Protein AF-A0A932J3S2-F1 (afdb_monomer_lite)

Sequence (128 aa):
MRILPGLIAPFTLAAVLARWLIIIVARQRPARPGGLGADFALGLTPLTLTLAALIPLALIVSLTFNFDGWRILRAVLFAHLVTFAVIALARARLGGVTGDALGRANQRLAVQAGEVLFMVAGLPLKLK

Foldseek 3Di:
DPPPPVVVLVVVLVVLLVQLLLLVQLCKDELDPDDPSVVVNVPDDPVVNVVSVPVNVVSLVVCLVPHVNVVSVVVSVVSNVVSVVVQVCCCVPRVGRYPCPVVVVVVVVCVVDPWDWDADPNDTDTDD

Structure (mmCIF, N/CA/C/O backbone):
data_AF-A0A932J3S2-F1
#
_entry.id   AF-A0A932J3S2-F1
#
loop_
_atom_site.group_PDB
_atom_site.id
_atom_site.type_symbol
_atom_site.label_atom_id
_atom_site.label_alt_id
_atom_site.label_comp_id
_atom_site.label_asym_id
_atom_site.label_entity_id
_atom_site.label_seq_id
_atom_site.pdbx_PDB_ins_code
_atom_site.Cartn_x
_atom_site.Cartn_y
_atom_site.Cartn_z
_atom_site.occupancy
_atom_site.B_iso_or_equiv
_atom_site.auth_seq_id
_atom_site.auth_comp_id
_atom_site.auth_asym_id
_atom_site.auth_atom_id
_atom_site.pdbx_PDB_model_num
ATOM 1 N N . MET A 1 1 ? 22.479 -22.524 -9.065 1.00 43.44 1 MET A N 1
ATOM 2 C CA . MET A 1 1 ? 21.099 -22.052 -9.330 1.00 43.44 1 MET A CA 1
ATOM 3 C C . MET A 1 1 ? 21.164 -20.624 -9.859 1.00 43.44 1 MET A C 1
ATOM 5 O O . MET A 1 1 ? 21.462 -19.715 -9.098 1.00 43.44 1 MET A O 1
ATOM 9 N N . ARG A 1 2 ? 20.977 -20.420 -11.167 1.00 44.56 2 ARG A N 1
ATOM 10 C CA . ARG A 1 2 ? 20.947 -19.083 -11.778 1.00 44.56 2 ARG A CA 1
ATOM 11 C C . ARG A 1 2 ? 19.509 -18.581 -11.638 1.00 44.56 2 ARG A C 1
ATOM 13 O O . ARG A 1 2 ? 18.649 -18.999 -12.405 1.00 44.56 2 ARG A O 1
ATOM 20 N N . ILE A 1 3 ? 19.214 -17.799 -10.598 1.00 53.12 3 ILE A N 1
ATOM 21 C CA . ILE A 1 3 ? 17.871 -17.228 -10.440 1.00 53.12 3 ILE A CA 1
ATOM 22 C C . ILE A 1 3 ? 17.700 -16.231 -11.586 1.00 53.12 3 ILE A C 1
ATOM 24 O O . ILE A 1 3 ? 18.393 -15.217 -11.639 1.00 53.12 3 ILE A O 1
ATOM 28 N N . LEU A 1 4 ? 16.857 -16.570 -12.561 1.00 55.84 4 LEU A N 1
ATOM 29 C CA . LEU A 1 4 ? 16.621 -15.715 -13.716 1.00 55.84 4 LEU A CA 1
ATOM 30 C C . LEU A 1 4 ? 16.037 -14.382 -13.217 1.00 55.84 4 LEU A C 1
ATOM 32 O O . LEU A 1 4 ? 15.035 -14.404 -12.496 1.00 55.84 4 LEU A O 1
ATOM 36 N N . PRO A 1 5 ? 16.603 -13.224 -13.602 1.00 57.81 5 PRO A N 1
ATOM 37 C CA . PRO A 1 5 ? 16.101 -11.913 -13.178 1.00 57.81 5 PRO A CA 1
ATOM 38 C C . PRO A 1 5 ? 14.616 -11.703 -13.526 1.00 57.81 5 PRO A C 1
ATOM 40 O O . PRO A 1 5 ? 13.910 -10.984 -12.820 1.00 57.81 5 PRO A O 1
ATOM 43 N N . GLY A 1 6 ? 14.110 -12.414 -14.541 1.00 63.66 6 GLY A N 1
ATOM 44 C CA . GLY A 1 6 ? 12.693 -12.434 -14.907 1.00 63.66 6 GLY A CA 1
ATOM 45 C C . GLY A 1 6 ? 11.748 -13.035 -13.857 1.00 63.66 6 GLY A C 1
ATOM 46 O O . GLY A 1 6 ? 10.560 -12.732 -13.906 1.00 63.66 6 GLY A O 1
ATOM 47 N N . LEU A 1 7 ? 12.241 -13.840 -12.906 1.00 69.94 7 LEU A N 1
ATOM 48 C CA . LEU A 1 7 ? 11.413 -14.404 -11.834 1.00 69.94 7 LEU A CA 1
ATOM 49 C C . LEU A 1 7 ? 11.342 -13.473 -10.620 1.00 69.94 7 LEU A C 1
ATOM 51 O O . LEU A 1 7 ? 10.283 -13.336 -10.027 1.00 69.94 7 LEU A O 1
ATOM 55 N N . ILE A 1 8 ? 12.443 -12.803 -10.265 1.00 81.00 8 ILE A N 1
ATOM 56 C CA . ILE A 1 8 ? 12.510 -11.929 -9.081 1.00 81.00 8 ILE A CA 1
ATOM 57 C C . ILE A 1 8 ? 11.761 -10.614 -9.325 1.00 81.00 8 ILE A C 1
ATOM 59 O O . ILE A 1 8 ? 11.023 -10.156 -8.454 1.00 81.00 8 ILE A O 1
ATOM 63 N N . ALA A 1 9 ? 11.921 -10.011 -10.508 1.00 82.50 9 ALA A N 1
ATOM 64 C CA . ALA A 1 9 ? 11.375 -8.687 -10.801 1.00 82.50 9 ALA A CA 1
ATOM 65 C C . ALA A 1 9 ? 9.848 -8.565 -10.576 1.00 82.50 9 ALA A C 1
ATOM 67 O O . ALA A 1 9 ? 9.439 -7.598 -9.928 1.00 82.50 9 ALA A O 1
ATOM 68 N N . PRO A 1 10 ? 8.996 -9.522 -11.006 1.00 83.62 10 PRO A N 1
ATOM 69 C CA . PRO A 1 10 ? 7.561 -9.481 -10.726 1.00 83.62 10 PRO A CA 1
ATOM 70 C C . PRO A 1 10 ? 7.222 -9.532 -9.232 1.00 83.62 10 PRO A C 1
ATOM 72 O O . PRO A 1 10 ? 6.367 -8.771 -8.782 1.00 83.62 10 PRO A O 1
ATOM 75 N N . PHE A 1 11 ? 7.896 -10.383 -8.449 1.00 86.88 11 PHE A N 1
ATOM 76 C CA . PHE A 1 11 ? 7.645 -10.486 -7.007 1.00 86.88 11 PHE A CA 1
ATOM 77 C C . PHE A 1 11 ? 8.102 -9.230 -6.264 1.00 86.88 11 PHE A C 1
ATOM 79 O O . PHE A 1 11 ? 7.380 -8.734 -5.398 1.00 86.88 11 PHE A O 1
ATOM 86 N N . THR A 1 12 ? 9.256 -8.671 -6.637 1.00 89.94 12 THR A N 1
ATOM 87 C CA . THR A 1 12 ? 9.745 -7.409 -6.072 1.00 89.94 12 THR A CA 1
ATOM 88 C C . THR A 1 12 ? 8.791 -6.263 -6.396 1.00 89.94 12 THR A C 1
ATOM 90 O O . THR A 1 12 ? 8.411 -5.516 -5.495 1.00 89.94 12 THR A O 1
ATOM 93 N N . LEU A 1 13 ? 8.343 -6.152 -7.652 1.00 90.12 13 LEU A N 1
ATOM 94 C CA . LEU A 1 13 ? 7.378 -5.134 -8.062 1.00 90.12 13 LEU A CA 1
ATOM 95 C C . LEU A 1 13 ? 6.051 -5.284 -7.312 1.00 90.12 13 LEU A C 1
ATOM 97 O O . LEU A 1 13 ? 5.535 -4.293 -6.805 1.00 90.12 13 LEU A O 1
ATOM 101 N N . ALA A 1 14 ? 5.526 -6.505 -7.187 1.00 88.12 14 ALA A N 1
ATOM 102 C CA . ALA A 1 14 ? 4.294 -6.771 -6.449 1.00 88.12 14 ALA A CA 1
ATOM 103 C C . ALA A 1 14 ? 4.412 -6.373 -4.968 1.00 88.12 14 ALA A C 1
ATOM 105 O O . ALA A 1 14 ? 3.542 -5.676 -4.448 1.00 88.12 14 ALA A O 1
ATOM 106 N N . ALA A 1 15 ? 5.503 -6.753 -4.295 1.00 89.81 15 ALA A N 1
ATOM 107 C CA . ALA A 1 15 ? 5.726 -6.422 -2.888 1.00 89.81 15 ALA A CA 1
ATOM 108 C C . ALA A 1 15 ? 5.891 -4.910 -2.653 1.00 89.81 15 ALA A C 1
ATOM 110 O O . ALA A 1 15 ? 5.389 -4.372 -1.663 1.00 89.81 15 ALA A O 1
ATOM 111 N N . VAL A 1 16 ? 6.586 -4.213 -3.556 1.00 93.12 16 VAL A N 1
ATOM 112 C CA . VAL A 1 16 ? 6.774 -2.757 -3.480 1.00 93.12 16 VAL A CA 1
ATOM 113 C C . VAL A 1 16 ? 5.468 -2.019 -3.787 1.00 93.12 16 VAL A C 1
ATOM 115 O O . VAL A 1 16 ? 5.088 -1.124 -3.032 1.00 93.12 16 VAL A O 1
ATOM 118 N N . LEU A 1 17 ? 4.726 -2.432 -4.821 1.00 93.00 17 LEU A N 1
ATOM 119 C CA . LEU A 1 17 ? 3.411 -1.866 -5.132 1.00 93.00 17 LEU A CA 1
ATOM 120 C C . LEU A 1 17 ? 2.410 -2.089 -4.001 1.00 93.00 17 LEU A C 1
ATOM 122 O O . LEU A 1 17 ? 1.678 -1.166 -3.671 1.00 93.00 17 LEU A O 1
ATOM 126 N N . ALA A 1 18 ? 2.393 -3.260 -3.360 1.00 88.62 18 ALA A N 1
ATOM 127 C CA . ALA A 1 18 ? 1.513 -3.512 -2.220 1.00 88.62 18 ALA A CA 1
ATOM 128 C C . ALA A 1 18 ? 1.762 -2.514 -1.073 1.00 88.62 18 ALA A C 1
ATOM 130 O O . ALA A 1 18 ? 0.812 -1.965 -0.513 1.00 88.62 18 ALA A O 1
ATOM 131 N N . ARG A 1 19 ? 3.034 -2.215 -0.766 1.00 90.06 19 ARG A N 1
ATOM 132 C CA . ARG A 1 19 ? 3.416 -1.209 0.244 1.00 90.06 19 ARG A CA 1
ATOM 133 C C . ARG A 1 19 ? 3.076 0.222 -0.167 1.00 90.06 19 ARG A C 1
ATOM 135 O O . ARG A 1 19 ? 2.778 1.045 0.688 1.00 90.06 19 ARG A O 1
ATOM 142 N N . TRP A 1 20 ? 3.100 0.532 -1.455 1.00 93.25 20 TRP A N 1
ATOM 143 C CA . TRP A 1 20 ? 2.638 1.829 -1.944 1.00 93.25 20 TRP A CA 1
ATOM 144 C C . TRP A 1 20 ? 1.110 1.958 -1.852 1.00 93.25 20 TRP A C 1
ATOM 146 O O . TRP A 1 20 ? 0.574 2.928 -1.318 1.00 93.25 20 TRP A O 1
ATOM 156 N N . LEU A 1 21 ? 0.388 0.940 -2.317 1.00 91.44 21 LEU A N 1
ATOM 157 C CA . LEU A 1 21 ? -1.070 0.929 -2.368 1.00 91.44 21 LEU A CA 1
ATOM 158 C C . LEU A 1 21 ? -1.693 0.916 -0.964 1.00 91.44 21 LEU A C 1
ATOM 160 O O . LEU A 1 21 ? -2.713 1.571 -0.760 1.00 91.44 21 LEU A O 1
ATOM 164 N N . ILE A 1 22 ? -1.070 0.268 0.031 1.00 89.25 22 ILE A N 1
ATOM 165 C CA . ILE A 1 22 ? -1.568 0.303 1.418 1.00 89.25 22 ILE A CA 1
ATOM 166 C C . ILE A 1 22 ? -1.511 1.714 2.023 1.00 89.25 22 ILE A C 1
ATOM 168 O O . ILE A 1 22 ? -2.397 2.084 2.789 1.00 89.25 22 ILE A O 1
ATOM 172 N N . ILE A 1 23 ? -0.535 2.538 1.629 1.00 90.06 23 ILE A N 1
ATOM 173 C CA . ILE A 1 23 ? -0.452 3.944 2.043 1.00 90.06 23 ILE A CA 1
ATOM 174 C C . ILE A 1 23 ? -1.621 4.742 1.444 1.00 90.06 23 ILE A C 1
ATOM 176 O O . ILE A 1 23 ? -2.264 5.525 2.141 1.00 90.06 23 ILE A O 1
ATOM 180 N N . ILE A 1 24 ? -1.961 4.502 0.172 1.00 88.81 24 ILE A N 1
ATOM 181 C CA . ILE A 1 24 ? -3.134 5.117 -0.477 1.00 88.81 24 ILE A CA 1
ATOM 182 C C . ILE A 1 24 ? -4.431 4.691 0.222 1.00 88.81 24 ILE A C 1
ATOM 184 O O . ILE A 1 24 ? -5.313 5.521 0.455 1.00 88.81 24 ILE A O 1
ATOM 188 N N . VAL A 1 25 ? -4.546 3.409 0.573 1.00 88.38 25 VAL A N 1
ATOM 189 C CA . VAL A 1 25 ? -5.693 2.840 1.297 1.00 88.38 25 VAL A CA 1
ATOM 190 C C . VAL A 1 25 ? -5.820 3.434 2.705 1.00 88.38 25 VAL A C 1
ATOM 192 O O . VAL A 1 25 ? -6.929 3.716 3.152 1.00 88.38 25 VAL A O 1
ATOM 195 N N . ALA A 1 26 ? -4.710 3.691 3.390 1.00 86.44 26 ALA A N 1
ATOM 196 C CA . ALA A 1 26 ? -4.710 4.271 4.731 1.00 86.44 26 ALA A CA 1
ATOM 197 C C . ALA A 1 26 ? -5.131 5.747 4.771 1.00 86.44 26 ALA A C 1
ATOM 199 O O . ALA A 1 26 ? -5.641 6.211 5.783 1.00 86.44 26 ALA A O 1
ATOM 200 N N . ARG A 1 27 ? -4.999 6.482 3.659 1.00 87.00 27 ARG A N 1
ATOM 201 C CA . ARG A 1 27 ? -5.516 7.859 3.540 1.00 87.00 27 ARG A CA 1
ATOM 202 C C . ARG A 1 27 ? -7.030 7.940 3.338 1.00 87.00 27 ARG A C 1
ATOM 204 O O . ARG A 1 27 ? -7.582 9.035 3.244 1.00 87.00 27 ARG A O 1
ATOM 211 N N . GLN A 1 28 ? -7.706 6.807 3.192 1.00 85.81 28 GLN A N 1
ATOM 212 C CA . GLN A 1 28 ? -9.148 6.783 2.991 1.00 85.81 28 GLN A CA 1
ATOM 213 C C . GLN A 1 28 ? -9.878 7.020 4.314 1.00 85.81 28 GLN A C 1
ATOM 215 O O . GLN A 1 28 ? -9.371 6.691 5.383 1.00 85.81 28 GLN A O 1
ATOM 220 N N . ARG A 1 29 ? -11.103 7.560 4.243 1.00 82.25 29 ARG A N 1
ATOM 221 C CA . ARG A 1 29 ? -11.930 7.764 5.437 1.00 82.25 29 ARG A CA 1
ATOM 222 C C . ARG A 1 29 ? -12.102 6.426 6.177 1.00 82.25 29 ARG A C 1
ATOM 224 O O . ARG A 1 29 ? -12.555 5.456 5.551 1.00 82.25 29 ARG A O 1
ATOM 231 N N . PRO A 1 30 ? -11.762 6.357 7.474 1.00 81.31 30 PRO A N 1
ATOM 232 C CA . PRO A 1 30 ? -11.932 5.136 8.237 1.00 81.31 30 PRO A CA 1
ATOM 233 C C . PRO A 1 30 ? -13.424 4.876 8.467 1.00 81.31 30 PRO A C 1
ATOM 235 O O . PRO A 1 30 ? -14.202 5.803 8.691 1.00 81.31 30 PRO A O 1
ATOM 238 N N . ALA A 1 31 ? -13.829 3.608 8.410 1.00 80.06 31 A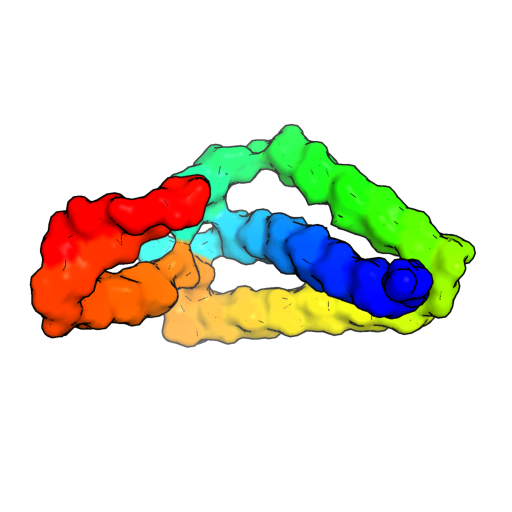LA A N 1
ATOM 239 C CA . ALA A 1 31 ? -15.219 3.209 8.659 1.00 80.06 31 ALA A CA 1
ATOM 240 C C . ALA A 1 31 ? -15.642 3.365 10.133 1.00 80.06 31 ALA A C 1
ATOM 242 O O . ALA A 1 31 ? -16.830 3.417 10.441 1.00 80.06 31 ALA A O 1
ATOM 243 N N . ARG A 1 32 ? -14.678 3.388 11.060 1.00 73.38 32 ARG A N 1
ATOM 244 C CA . ARG A 1 32 ? -14.890 3.571 12.502 1.00 73.38 32 ARG A CA 1
ATOM 245 C C . ARG A 1 32 ? -13.792 4.467 13.076 1.00 73.38 32 ARG A C 1
ATOM 247 O O . ARG A 1 32 ? -12.687 4.452 12.538 1.00 73.38 32 ARG A O 1
ATOM 254 N N . PRO A 1 33 ? -14.075 5.239 14.136 1.00 75.06 33 PRO A N 1
ATOM 255 C CA . PRO A 1 33 ? -13.048 6.023 14.808 1.00 75.06 33 PRO A CA 1
ATOM 256 C C . PRO A 1 33 ? -12.024 5.104 15.498 1.00 75.06 33 PRO A C 1
ATOM 258 O O . PRO A 1 33 ? -12.409 4.135 16.151 1.00 75.06 33 PRO A O 1
ATOM 261 N N . GLY A 1 34 ? -10.736 5.434 15.367 1.00 76.06 34 GLY A N 1
ATOM 262 C CA . GLY A 1 34 ? -9.625 4.754 16.048 1.00 76.06 34 GLY A CA 1
ATOM 263 C C . GLY A 1 34 ? -9.135 3.449 15.400 1.00 76.06 34 GLY A C 1
ATOM 264 O O . GLY A 1 34 ? -9.509 3.098 14.279 1.00 76.06 34 GLY A O 1
ATOM 265 N N . GLY A 1 35 ? -8.264 2.740 16.125 1.00 76.19 35 GLY A N 1
ATOM 266 C CA . GLY A 1 35 ? -7.661 1.464 15.725 1.00 76.19 35 GLY A CA 1
ATOM 267 C C . GLY A 1 35 ? -6.380 1.603 14.894 1.00 76.19 35 GLY A C 1
ATOM 268 O O . GLY A 1 35 ? -6.034 2.686 14.430 1.00 76.19 35 GLY A O 1
ATOM 269 N N . LEU A 1 36 ? -5.708 0.472 14.641 1.00 74.56 36 LEU A N 1
ATOM 270 C CA . LEU A 1 36 ? -4.387 0.424 13.986 1.00 74.56 36 LEU A CA 1
ATOM 271 C C . LEU A 1 36 ? -4.341 1.133 12.624 1.00 74.56 36 LEU A C 1
ATOM 273 O O . LEU A 1 36 ? -3.322 1.707 12.255 1.00 74.56 36 LEU A O 1
ATOM 277 N N . GLY A 1 37 ? -5.440 1.100 11.864 1.00 76.88 37 GLY A N 1
ATOM 278 C CA . GLY A 1 37 ? -5.530 1.813 10.588 1.00 76.88 37 GLY A CA 1
ATOM 279 C C . GLY A 1 37 ? -5.574 3.336 10.751 1.00 76.88 37 GLY A C 1
ATOM 280 O O . GLY A 1 37 ? -4.991 4.045 9.936 1.00 76.88 37 GLY A O 1
ATOM 281 N N . ALA A 1 38 ? -6.232 3.834 11.802 1.00 79.00 38 ALA A N 1
ATOM 282 C CA . ALA A 1 38 ? -6.256 5.257 12.124 1.00 79.00 38 ALA A CA 1
ATOM 283 C C . ALA A 1 38 ? -4.890 5.720 12.648 1.00 79.00 38 ALA A C 1
ATOM 285 O O . ALA A 1 38 ? -4.385 6.738 12.182 1.00 79.00 38 ALA A O 1
ATOM 286 N N . ASP A 1 39 ? -4.254 4.933 13.520 1.00 83.19 39 ASP A N 1
ATOM 287 C CA . ASP A 1 39 ? -2.911 5.226 14.038 1.00 83.19 39 ASP A CA 1
ATOM 288 C C . ASP A 1 39 ? -1.866 5.234 12.915 1.00 83.19 39 ASP A C 1
ATOM 290 O O . ASP A 1 39 ? -1.026 6.129 12.835 1.00 83.19 39 ASP A O 1
ATOM 294 N N . PHE A 1 40 ? -1.960 4.283 11.979 1.00 83.62 40 PHE A N 1
ATOM 295 C CA . PHE A 1 40 ? -1.115 4.266 10.787 1.00 83.62 40 PHE A CA 1
ATOM 296 C C . PHE A 1 40 ? -1.329 5.509 9.912 1.00 83.62 40 PHE A C 1
ATOM 298 O O . PHE A 1 40 ? -0.358 6.098 9.436 1.00 83.62 40 PHE A O 1
ATOM 305 N N . ALA A 1 41 ? -2.580 5.948 9.732 1.00 85.69 41 ALA A N 1
ATOM 306 C CA . ALA A 1 41 ? -2.902 7.142 8.954 1.00 85.69 41 ALA A CA 1
ATOM 307 C C . ALA A 1 41 ? -2.346 8.437 9.578 1.00 85.69 41 ALA A C 1
ATOM 309 O O . ALA A 1 41 ? -1.973 9.342 8.832 1.00 85.69 41 ALA A O 1
ATOM 310 N N . LEU A 1 42 ? -2.227 8.520 10.912 1.00 86.94 42 LEU A N 1
ATOM 311 C CA . LEU A 1 42 ? -1.618 9.670 11.601 1.00 86.94 42 LEU A CA 1
ATOM 312 C C . LEU A 1 42 ? -0.136 9.864 11.237 1.00 86.94 42 LEU A C 1
ATOM 314 O O . LEU A 1 42 ? 0.345 10.994 11.210 1.00 86.94 42 LEU A O 1
ATOM 318 N N . GLY A 1 43 ? 0.582 8.786 10.908 1.00 86.38 43 GLY A N 1
ATOM 319 C CA . GLY A 1 43 ? 1.978 8.846 10.455 1.00 86.38 43 GLY A CA 1
ATOM 320 C C . GLY A 1 43 ? 2.162 9.294 8.996 1.00 86.38 43 GLY A C 1
ATOM 321 O O . GLY A 1 43 ? 3.295 9.460 8.530 1.00 86.38 43 GLY A O 1
ATOM 322 N N . LEU A 1 44 ? 1.073 9.479 8.242 1.00 90.06 44 LEU A N 1
ATOM 323 C CA . LEU A 1 44 ? 1.128 9.845 6.827 1.00 90.06 44 LEU A CA 1
ATOM 324 C C . LEU A 1 44 ? 1.146 11.367 6.655 1.00 90.06 44 LEU A C 1
ATOM 326 O O . LEU A 1 44 ? 0.111 12.026 6.589 1.00 90.06 44 LEU A O 1
ATOM 330 N N . THR A 1 45 ? 2.347 11.922 6.522 1.00 92.56 45 THR A N 1
ATOM 331 C CA . THR A 1 45 ? 2.591 13.329 6.195 1.00 92.56 45 THR A CA 1
ATOM 332 C C . THR A 1 45 ? 2.928 13.480 4.706 1.00 92.56 45 THR A C 1
ATOM 334 O O . THR A 1 45 ? 3.344 12.515 4.060 1.00 92.56 45 THR A O 1
ATOM 337 N N . PRO A 1 46 ? 2.813 14.683 4.116 1.00 91.56 46 PRO A N 1
ATOM 338 C CA . PRO A 1 46 ? 3.236 14.913 2.731 1.00 91.56 46 PRO A CA 1
ATOM 339 C C . PRO A 1 46 ? 4.689 14.493 2.459 1.00 91.56 46 PRO A C 1
ATOM 341 O O . PRO A 1 46 ? 4.996 13.985 1.379 1.00 91.56 46 PRO A O 1
ATOM 344 N N . LEU A 1 47 ? 5.568 14.643 3.456 1.00 92.38 47 LEU A N 1
ATOM 345 C CA . LEU A 1 47 ? 6.958 14.210 3.366 1.00 92.38 47 LEU A CA 1
ATOM 346 C C . LEU A 1 47 ? 7.070 12.681 3.335 1.00 92.38 47 LEU A C 1
ATOM 348 O O . LEU A 1 47 ? 7.730 12.147 2.445 1.00 92.38 47 LEU A O 1
ATOM 352 N N . THR A 1 48 ? 6.400 11.964 4.248 1.00 90.00 48 THR A N 1
ATOM 353 C CA . THR A 1 48 ? 6.464 10.491 4.263 1.00 90.00 48 THR A CA 1
ATOM 354 C C . THR A 1 48 ? 5.848 9.887 3.004 1.00 90.00 48 THR A C 1
ATOM 356 O O . THR A 1 48 ? 6.385 8.916 2.478 1.00 90.00 48 THR A O 1
ATOM 359 N N . LEU A 1 49 ? 4.800 10.505 2.450 1.00 90.81 49 LEU A N 1
ATOM 360 C CA . LEU A 1 49 ? 4.219 10.118 1.162 1.00 90.81 49 LEU A CA 1
ATOM 361 C C . LEU A 1 49 ? 5.194 10.306 0.000 1.00 90.81 49 LEU A C 1
ATOM 363 O O . LEU A 1 49 ? 5.358 9.395 -0.810 1.00 90.81 49 LEU A O 1
ATOM 367 N N . THR A 1 50 ? 5.845 11.469 -0.074 1.00 92.00 50 THR A N 1
ATOM 368 C CA . THR A 1 50 ? 6.811 11.764 -1.140 1.00 92.00 50 THR A CA 1
ATOM 369 C C . THR A 1 50 ? 7.974 10.779 -1.094 1.00 92.00 50 THR A C 1
ATOM 371 O O . THR A 1 50 ? 8.297 10.170 -2.109 1.00 92.00 50 THR A O 1
ATOM 374 N N . LEU A 1 51 ? 8.549 10.546 0.091 1.00 92.25 51 LEU A N 1
ATOM 375 C CA . LEU A 1 51 ? 9.642 9.589 0.269 1.00 92.25 51 LEU A CA 1
ATOM 376 C C . LEU A 1 51 ? 9.210 8.150 -0.049 1.00 92.25 51 LEU A C 1
ATOM 378 O O . LEU A 1 51 ? 9.942 7.423 -0.721 1.00 92.25 51 LEU A O 1
ATOM 382 N N . ALA A 1 52 ? 8.006 7.746 0.367 1.00 90.50 52 ALA A N 1
ATOM 383 C CA . ALA A 1 52 ? 7.471 6.417 0.080 1.00 90.50 52 ALA A CA 1
ATOM 384 C C . ALA A 1 52 ? 7.200 6.182 -1.415 1.00 90.50 52 ALA A C 1
ATOM 386 O O . ALA A 1 52 ? 7.236 5.034 -1.856 1.00 90.50 52 ALA A O 1
ATOM 387 N N . ALA A 1 53 ? 6.952 7.238 -2.197 1.00 93.88 53 ALA A N 1
ATOM 388 C CA . ALA A 1 53 ? 6.737 7.147 -3.640 1.00 93.88 53 ALA A CA 1
ATOM 389 C C . ALA A 1 53 ? 8.039 6.945 -4.437 1.00 93.88 53 ALA A C 1
ATOM 391 O O . ALA A 1 53 ? 8.000 6.399 -5.539 1.00 93.88 53 ALA A O 1
ATOM 392 N N . LEU A 1 54 ? 9.199 7.347 -3.901 1.00 95.44 54 LEU A N 1
ATOM 393 C CA . LEU A 1 54 ? 10.469 7.307 -4.639 1.00 95.44 54 LEU A CA 1
ATOM 394 C C . LEU A 1 54 ? 10.866 5.883 -5.046 1.00 95.44 54 LEU A C 1
ATOM 396 O O . LEU A 1 54 ? 11.213 5.645 -6.200 1.00 95.44 54 LEU A O 1
ATOM 400 N N . ILE A 1 55 ? 10.773 4.928 -4.118 1.00 93.75 55 ILE A N 1
ATOM 401 C CA . ILE A 1 55 ? 11.135 3.521 -4.355 1.00 93.75 55 ILE A CA 1
ATOM 402 C C . ILE A 1 55 ? 10.250 2.861 -5.431 1.00 93.75 55 ILE A C 1
ATOM 404 O O . ILE A 1 55 ? 10.810 2.321 -6.389 1.00 93.75 55 ILE A O 1
ATOM 408 N N . PRO A 1 56 ? 8.902 2.873 -5.335 1.00 94.12 56 PRO A N 1
ATOM 409 C CA . PRO A 1 56 ? 8.052 2.293 -6.370 1.00 94.12 56 PRO A CA 1
ATOM 410 C C . PRO A 1 56 ? 8.253 2.980 -7.720 1.00 94.12 56 PRO A C 1
ATOM 412 O O . PRO A 1 56 ? 8.331 2.281 -8.725 1.00 94.12 56 PRO A O 1
ATOM 415 N N . LEU A 1 57 ? 8.398 4.309 -7.762 1.00 96.06 57 LEU A N 1
ATOM 416 C CA . LEU A 1 57 ? 8.642 5.028 -9.016 1.00 96.06 57 LEU A CA 1
ATOM 417 C C . LEU A 1 57 ? 9.969 4.619 -9.658 1.00 96.06 57 LEU A C 1
ATOM 419 O O . LEU A 1 57 ? 9.980 4.240 -10.827 1.00 96.06 57 LEU A O 1
ATOM 423 N N . ALA A 1 58 ? 11.066 4.624 -8.898 1.00 95.12 58 ALA A N 1
ATOM 424 C CA . ALA A 1 58 ? 12.374 4.209 -9.395 1.00 95.12 58 ALA A CA 1
ATOM 425 C C . ALA A 1 58 ? 12.353 2.761 -9.911 1.00 95.12 58 ALA A C 1
ATOM 427 O O . ALA A 1 58 ? 12.915 2.469 -10.968 1.00 95.12 58 ALA A O 1
ATOM 428 N N . LEU A 1 59 ? 11.657 1.862 -9.206 1.00 93.50 59 LEU A N 1
ATOM 429 C CA . LEU A 1 59 ? 11.518 0.468 -9.620 1.00 93.50 59 LEU A CA 1
ATOM 430 C C . LEU A 1 59 ? 10.677 0.325 -10.895 1.00 93.50 59 LEU A C 1
ATOM 432 O O . LEU A 1 59 ? 11.082 -0.396 -11.802 1.00 93.50 59 LEU A O 1
ATOM 436 N N . ILE A 1 60 ? 9.536 1.015 -10.994 1.00 94.44 60 ILE A N 1
ATOM 437 C CA . ILE A 1 60 ? 8.683 0.997 -12.193 1.00 94.44 60 ILE A CA 1
ATOM 438 C C . ILE A 1 60 ? 9.464 1.520 -13.396 1.00 94.44 60 ILE A C 1
ATOM 440 O O . ILE A 1 60 ? 9.464 0.872 -14.441 1.00 94.44 60 ILE A O 1
ATOM 444 N N . VAL A 1 61 ? 10.164 2.646 -13.245 1.00 94.81 61 VAL A N 1
ATOM 445 C CA . VAL A 1 61 ? 10.989 3.245 -14.301 1.00 94.81 61 VAL A CA 1
ATOM 446 C C . VAL A 1 61 ? 12.080 2.268 -14.742 1.00 94.81 61 VAL A C 1
ATOM 448 O O . VAL A 1 61 ? 12.159 1.932 -15.922 1.00 94.81 61 VAL A O 1
ATOM 451 N N . SER A 1 62 ? 12.864 1.739 -13.799 1.00 92.31 62 SER A N 1
ATOM 452 C CA . SER A 1 62 ? 13.942 0.789 -14.091 1.00 92.31 62 SER A CA 1
ATOM 453 C C . SER A 1 62 ? 13.430 -0.467 -14.804 1.00 92.31 62 SER A C 1
ATOM 455 O O . SER A 1 62 ? 13.965 -0.856 -15.842 1.00 92.31 62 SER A O 1
ATOM 457 N N . LEU A 1 63 ? 12.347 -1.078 -14.314 1.00 91.00 63 LEU A N 1
ATOM 458 C CA . LEU A 1 63 ? 11.782 -2.278 -14.933 1.00 91.00 63 LEU A CA 1
ATOM 459 C C . LEU A 1 63 ? 11.154 -1.998 -16.302 1.00 91.00 63 LEU A C 1
ATOM 461 O O . LEU A 1 63 ? 11.201 -2.864 -17.170 1.00 91.00 63 LEU A O 1
ATOM 465 N N . THR A 1 64 ? 10.600 -0.804 -16.513 1.00 92.00 64 THR A N 1
ATOM 466 C CA . THR A 1 64 ? 10.012 -0.418 -17.803 1.00 92.00 64 THR A CA 1
ATOM 467 C C . THR A 1 64 ? 11.079 -0.275 -18.888 1.00 92.00 64 THR A C 1
ATOM 469 O O . THR A 1 64 ? 10.838 -0.694 -20.014 1.00 92.00 64 THR A O 1
ATOM 472 N N . PHE A 1 65 ? 12.260 0.259 -18.555 1.00 90.31 65 PHE A N 1
ATOM 473 C CA . PHE A 1 65 ? 13.364 0.416 -19.510 1.00 90.31 65 PHE A CA 1
ATOM 474 C C . PHE A 1 65 ? 14.150 -0.876 -19.779 1.00 90.31 65 PHE A C 1
ATOM 476 O O . PHE A 1 65 ? 14.696 -1.035 -20.866 1.00 90.31 65 PHE A O 1
ATOM 483 N N . ASN A 1 66 ? 14.227 -1.790 -18.806 1.00 87.12 66 ASN A N 1
ATOM 484 C CA . ASN A 1 66 ? 15.061 -2.996 -18.906 1.00 87.12 66 ASN A CA 1
ATOM 485 C C . ASN A 1 66 ? 14.292 -4.270 -19.313 1.00 87.12 66 ASN A C 1
ATOM 487 O O . ASN A 1 66 ? 14.911 -5.300 -19.572 1.00 87.12 66 ASN A O 1
ATOM 491 N N . PHE A 1 67 ? 12.956 -4.234 -19.348 1.00 85.31 67 PHE A N 1
ATOM 492 C CA . PHE A 1 67 ? 12.099 -5.382 -19.675 1.00 85.31 67 PHE A CA 1
ATOM 493 C C . PHE A 1 67 ? 10.952 -4.972 -20.617 1.00 85.31 67 PHE A C 1
ATOM 495 O O . PHE A 1 67 ? 10.942 -3.877 -21.168 1.00 85.31 67 PHE A O 1
ATOM 502 N N . ASP A 1 68 ? 9.961 -5.853 -20.805 1.00 86.44 68 ASP A N 1
ATOM 503 C CA . ASP A 1 68 ? 8.700 -5.536 -21.489 1.00 86.44 68 ASP A CA 1
ATOM 504 C C . ASP A 1 68 ? 7.910 -4.480 -20.695 1.00 86.44 68 ASP A C 1
ATOM 506 O O . ASP A 1 68 ? 7.074 -4.793 -19.836 1.00 86.44 68 ASP A O 1
ATOM 510 N N . GLY A 1 69 ? 8.208 -3.212 -20.976 1.00 87.88 69 GLY A N 1
ATOM 511 C CA . GLY A 1 69 ? 7.621 -2.066 -20.299 1.00 87.88 69 GLY A CA 1
ATOM 512 C C . GLY A 1 69 ? 6.103 -2.004 -20.421 1.00 87.88 69 GLY A C 1
ATOM 513 O O . GLY A 1 69 ? 5.430 -1.619 -19.466 1.00 87.88 69 GLY A O 1
ATOM 514 N N . TRP A 1 70 ? 5.524 -2.480 -21.527 1.00 92.38 70 TRP A N 1
ATOM 515 C CA . TRP A 1 70 ? 4.071 -2.506 -21.686 1.00 92.38 70 TRP A CA 1
ATOM 516 C C . TRP A 1 70 ? 3.405 -3.480 -20.712 1.00 92.38 70 TRP A C 1
ATOM 518 O O . TRP A 1 70 ? 2.347 -3.197 -20.141 1.00 92.38 70 TRP A O 1
ATOM 528 N N . ARG A 1 71 ? 4.032 -4.635 -20.469 1.00 90.94 71 ARG A N 1
ATOM 529 C CA . ARG A 1 71 ? 3.569 -5.578 -19.446 1.00 90.94 71 ARG A CA 1
ATOM 530 C C . ARG A 1 71 ? 3.679 -4.991 -18.038 1.00 90.94 71 ARG A C 1
ATOM 532 O O . ARG A 1 71 ? 2.742 -5.158 -17.258 1.00 90.94 71 ARG A O 1
ATOM 539 N N . ILE A 1 72 ? 4.767 -4.280 -17.729 1.00 91.75 72 ILE A N 1
ATOM 540 C CA . ILE A 1 72 ? 4.950 -3.605 -16.433 1.00 91.75 72 ILE A CA 1
ATOM 541 C C . ILE A 1 72 ? 3.870 -2.540 -16.215 1.00 91.75 72 ILE A C 1
ATOM 543 O O . ILE A 1 72 ? 3.190 -2.565 -15.190 1.00 91.75 72 ILE A O 1
ATOM 547 N N . LEU A 1 73 ? 3.645 -1.661 -17.194 1.00 94.25 73 LEU A N 1
ATOM 548 C CA . LEU A 1 73 ? 2.637 -0.603 -17.103 1.00 94.25 73 LEU A CA 1
ATOM 549 C C . LEU A 1 73 ? 1.222 -1.164 -16.919 1.00 94.25 73 LEU A C 1
ATOM 551 O O . LEU A 1 73 ? 0.486 -0.685 -16.056 1.00 94.25 73 LEU A O 1
ATOM 555 N N . ARG A 1 74 ? 0.851 -2.223 -17.654 1.00 95.06 74 ARG A N 1
ATOM 556 C CA . ARG A 1 74 ? -0.446 -2.899 -17.466 1.00 95.06 74 ARG A CA 1
ATOM 557 C C . ARG A 1 74 ? -0.586 -3.508 -16.072 1.00 95.06 74 ARG A C 1
ATOM 559 O O . ARG A 1 74 ? -1.653 -3.384 -15.478 1.00 95.06 74 ARG A O 1
ATOM 566 N N . ALA A 1 75 ? 0.466 -4.125 -15.532 1.00 91.50 75 ALA A N 1
ATOM 567 C CA . ALA A 1 75 ? 0.443 -4.688 -14.182 1.00 91.50 75 ALA A CA 1
ATOM 568 C C . ALA A 1 75 ? 0.276 -3.598 -13.108 1.00 91.50 75 ALA A C 1
ATOM 570 O O . ALA A 1 75 ? -0.551 -3.745 -12.208 1.00 91.50 75 ALA A O 1
ATOM 571 N N . VAL A 1 76 ? 1.007 -2.484 -13.235 1.00 94.75 76 VAL A N 1
ATOM 572 C CA . VAL A 1 76 ? 0.879 -1.318 -12.347 1.00 94.75 76 VAL A CA 1
ATOM 573 C C . VAL A 1 76 ? -0.539 -0.753 -12.415 1.00 94.75 76 VAL A C 1
ATOM 575 O O . VAL A 1 76 ? -1.165 -0.557 -11.373 1.00 94.75 76 VAL A O 1
ATOM 578 N N . LEU A 1 77 ? -1.067 -0.528 -13.622 1.00 96.44 77 LEU A N 1
ATOM 579 C CA . LEU A 1 77 ? -2.420 -0.015 -13.826 1.00 96.44 77 LEU A CA 1
ATOM 580 C C . LEU A 1 77 ? -3.468 -0.944 -13.205 1.00 96.44 77 LEU A C 1
ATOM 582 O O . LEU A 1 77 ? -4.325 -0.490 -12.451 1.00 96.44 77 LEU A O 1
ATOM 586 N N . PHE A 1 78 ? -3.376 -2.246 -13.478 1.00 95.06 78 PHE A N 1
ATOM 587 C CA . PHE A 1 78 ? -4.319 -3.231 -12.959 1.00 95.06 78 PHE A CA 1
ATOM 588 C C . PHE A 1 78 ? -4.297 -3.291 -11.428 1.00 95.06 78 PHE A C 1
ATOM 590 O O . PHE A 1 78 ? -5.356 -3.293 -10.805 1.00 95.06 78 PHE A O 1
ATOM 597 N N . ALA A 1 79 ? -3.113 -3.251 -10.807 1.00 93.56 79 ALA A N 1
ATOM 598 C CA . ALA A 1 79 ? -2.989 -3.212 -9.351 1.00 93.56 79 ALA A CA 1
ATOM 599 C C . ALA A 1 79 ? -3.698 -1.987 -8.745 1.00 93.56 79 ALA A C 1
ATOM 601 O O . ALA A 1 79 ? -4.453 -2.129 -7.784 1.00 93.56 79 ALA A O 1
ATOM 602 N N . HIS A 1 80 ? -3.530 -0.802 -9.345 1.00 95.62 80 HIS A N 1
ATOM 603 C CA . HIS A 1 80 ? -4.227 0.409 -8.902 1.00 95.62 80 HIS A CA 1
ATOM 604 C C . HIS A 1 80 ? -5.744 0.293 -9.087 1.00 95.62 80 HIS A C 1
ATOM 606 O O . HIS A 1 80 ? -6.487 0.597 -8.157 1.00 95.62 80 HIS A O 1
ATOM 612 N N . LEU A 1 81 ? -6.215 -0.181 -10.246 1.00 96.50 81 LEU A N 1
ATOM 613 C CA . LEU A 1 81 ? -7.645 -0.373 -10.510 1.00 96.50 81 LEU A CA 1
ATOM 614 C C . LEU A 1 81 ? -8.288 -1.321 -9.495 1.00 96.50 81 LEU A C 1
ATOM 616 O O . LEU A 1 81 ? -9.335 -0.996 -8.937 1.00 96.50 81 LEU A O 1
ATOM 620 N N . VAL A 1 82 ? -7.643 -2.454 -9.204 1.00 92.81 82 VAL A N 1
ATOM 621 C CA . VAL A 1 82 ? -8.114 -3.403 -8.187 1.00 92.81 82 VAL A CA 1
ATOM 622 C C . VAL A 1 82 ? -8.159 -2.741 -6.812 1.00 92.81 82 VAL A C 1
ATOM 624 O O . VAL A 1 82 ? -9.173 -2.837 -6.123 1.00 92.81 82 VAL A O 1
ATOM 627 N N . THR A 1 83 ? -7.111 -2.017 -6.408 1.00 90.38 83 THR A N 1
ATOM 628 C CA . THR A 1 83 ? -7.116 -1.287 -5.133 1.00 90.38 83 THR A CA 1
ATOM 629 C C . THR A 1 83 ? -8.242 -0.257 -5.062 1.00 90.38 83 THR A C 1
ATOM 631 O O . THR A 1 83 ? -8.948 -0.201 -4.056 1.00 90.38 83 THR A O 1
ATOM 634 N N . PHE A 1 84 ? -8.472 0.525 -6.117 1.00 92.38 84 PHE A N 1
ATOM 635 C CA . PHE A 1 84 ? -9.561 1.501 -6.143 1.00 92.38 84 PHE A CA 1
ATOM 636 C C . PHE A 1 84 ? -10.940 0.840 -6.129 1.00 92.38 84 PHE A C 1
ATOM 638 O O . PHE A 1 84 ? -11.824 1.328 -5.428 1.00 92.38 84 PHE A O 1
ATOM 645 N N . ALA A 1 85 ? -11.118 -0.291 -6.815 1.00 90.19 85 ALA A N 1
ATOM 646 C CA . ALA A 1 85 ? -12.345 -1.079 -6.747 1.00 90.19 85 ALA A CA 1
ATOM 6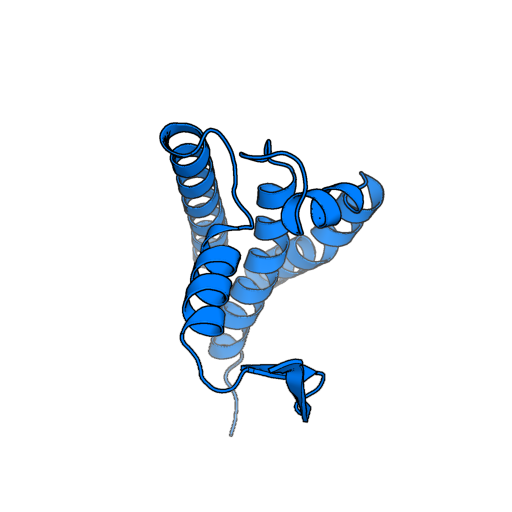47 C C . ALA A 1 85 ? -12.606 -1.593 -5.321 1.00 90.19 85 ALA A C 1
ATOM 649 O O . ALA A 1 85 ? -13.725 -1.482 -4.821 1.00 90.19 85 ALA A O 1
ATOM 650 N N . VAL A 1 86 ? -11.569 -2.075 -4.626 1.00 87.69 86 VAL A N 1
ATOM 651 C CA . VAL A 1 86 ? -11.661 -2.493 -3.217 1.00 87.69 86 VAL A CA 1
ATOM 652 C C . VAL A 1 86 ? -12.014 -1.315 -2.308 1.00 87.69 86 VAL A C 1
ATOM 654 O O . VAL A 1 86 ? -12.897 -1.447 -1.463 1.00 87.69 86 VAL A O 1
ATOM 657 N N . ILE A 1 87 ? -11.389 -0.147 -2.491 1.00 88.75 87 ILE A N 1
ATOM 658 C CA . ILE A 1 87 ? -11.722 1.070 -1.732 1.00 88.75 87 ILE A CA 1
ATOM 659 C C . ILE A 1 87 ? -13.176 1.484 -1.986 1.00 88.75 87 ILE A C 1
ATOM 661 O O . ILE A 1 87 ? -13.895 1.807 -1.040 1.00 88.75 87 ILE A O 1
ATOM 665 N N . ALA A 1 88 ? -13.622 1.480 -3.244 1.00 88.88 88 ALA A N 1
ATOM 666 C CA . ALA A 1 88 ? -14.988 1.832 -3.616 1.00 88.88 88 ALA A CA 1
ATOM 667 C C . ALA A 1 88 ? -16.000 0.872 -2.981 1.00 88.88 88 ALA A C 1
ATOM 669 O O . ALA A 1 88 ? -16.977 1.315 -2.376 1.00 88.88 88 ALA A O 1
ATOM 670 N N . LEU A 1 89 ? -15.725 -0.433 -3.034 1.00 86.62 89 LEU A N 1
ATOM 671 C CA . LEU A 1 89 ? -16.548 -1.453 -2.398 1.00 86.62 89 LEU A CA 1
ATOM 672 C C . LEU A 1 89 ? -16.593 -1.275 -0.874 1.00 86.62 89 LEU A C 1
ATOM 674 O O . LEU A 1 89 ? -17.673 -1.316 -0.286 1.00 86.62 89 LEU A O 1
ATOM 678 N N . ALA A 1 90 ? -15.446 -1.026 -0.236 1.00 85.38 90 ALA A N 1
ATOM 679 C CA . ALA A 1 90 ? -15.362 -0.787 1.202 1.00 85.38 90 ALA A CA 1
ATOM 680 C C . ALA A 1 90 ? -16.167 0.456 1.611 1.00 85.38 90 ALA A C 1
ATOM 682 O O . ALA A 1 90 ? -16.960 0.403 2.548 1.00 85.38 90 ALA A O 1
ATOM 683 N N . ARG A 1 91 ? -16.060 1.555 0.859 1.00 84.50 91 ARG A N 1
ATOM 684 C CA . ARG A 1 91 ? -16.869 2.762 1.088 1.00 84.50 91 ARG A CA 1
ATOM 685 C C . ARG A 1 91 ? -18.366 2.484 0.946 1.00 84.50 91 ARG A C 1
ATOM 687 O O . ARG A 1 91 ? -19.127 2.872 1.825 1.00 84.50 91 ARG A O 1
ATOM 694 N N . ALA A 1 92 ? -18.774 1.787 -0.114 1.00 84.88 92 ALA A N 1
ATOM 695 C CA . ALA A 1 92 ? -20.180 1.510 -0.398 1.00 84.88 92 ALA A CA 1
ATOM 696 C C . ALA A 1 92 ? -20.828 0.540 0.604 1.00 84.88 92 ALA A C 1
ATOM 698 O O . ALA A 1 92 ? -22.016 0.656 0.889 1.00 84.88 92 ALA A O 1
ATOM 699 N N . ARG A 1 93 ? -20.070 -0.434 1.126 1.00 83.75 93 ARG A N 1
ATOM 700 C CA . ARG A 1 93 ? -20.609 -1.505 1.986 1.00 83.75 93 ARG A CA 1
ATOM 701 C C . ARG A 1 93 ? -20.339 -1.306 3.473 1.00 83.75 93 ARG A C 1
ATOM 703 O O . ARG A 1 93 ? -21.116 -1.788 4.288 1.00 83.75 93 ARG A O 1
ATOM 710 N N . LEU A 1 94 ? -19.240 -0.645 3.830 1.00 80.12 94 LEU A N 1
ATOM 711 C CA . LEU A 1 94 ? -18.757 -0.532 5.211 1.00 80.12 94 LEU A CA 1
ATOM 712 C C . LEU A 1 94 ? -18.732 0.917 5.719 1.00 80.12 94 LEU A C 1
ATOM 714 O O . LEU A 1 94 ? -18.430 1.133 6.889 1.00 80.12 94 LEU A O 1
ATOM 718 N N . GLY A 1 95 ? -19.017 1.907 4.863 1.00 80.50 95 GLY A N 1
ATOM 719 C CA . GLY A 1 95 ? -18.946 3.331 5.212 1.00 80.50 95 GLY A CA 1
ATOM 720 C C . GLY A 1 95 ? -17.523 3.905 5.253 1.00 80.50 95 GLY A C 1
ATOM 721 O O . GLY A 1 95 ? -17.337 5.056 5.641 1.00 80.50 95 GLY A O 1
ATOM 722 N N . GLY A 1 96 ? -16.511 3.129 4.843 1.00 81.75 96 GLY A N 1
ATOM 723 C CA . GLY A 1 96 ? -15.102 3.526 4.831 1.00 81.75 96 GLY A CA 1
ATOM 724 C C . GLY A 1 96 ? -14.161 2.325 4.717 1.00 81.75 96 GLY A C 1
ATOM 725 O O . GLY A 1 96 ? -14.603 1.190 4.550 1.00 81.75 96 GLY A O 1
ATOM 726 N N . VAL A 1 97 ? -12.853 2.560 4.823 1.00 76.75 97 VAL A N 1
ATOM 727 C CA . VAL A 1 97 ? -11.859 1.475 4.867 1.00 76.75 97 VAL A CA 1
ATOM 728 C C . VAL A 1 97 ? -11.721 0.965 6.304 1.00 76.75 97 VAL A C 1
ATOM 730 O O . VAL A 1 97 ? -11.620 1.751 7.246 1.00 76.75 97 VAL A O 1
ATOM 733 N N . THR A 1 98 ? -11.731 -0.357 6.491 1.00 71.06 98 THR A N 1
ATOM 734 C CA . THR A 1 98 ? -11.533 -1.003 7.798 1.00 71.06 98 THR A CA 1
ATOM 735 C C . THR A 1 98 ? -10.153 -1.656 7.873 1.00 71.06 98 THR A C 1
ATOM 737 O O . THR A 1 98 ? -9.899 -2.597 7.125 1.00 71.06 98 THR A O 1
ATOM 740 N N . GLY A 1 99 ? -9.307 -1.257 8.829 1.00 61.25 99 GLY A N 1
ATOM 741 C CA . GLY A 1 99 ? -8.142 -2.064 9.245 1.00 61.25 99 GLY A CA 1
ATOM 742 C C . GLY A 1 99 ? -8.529 -3.310 10.066 1.00 61.25 99 GLY A C 1
ATOM 743 O O . GLY A 1 99 ? -7.736 -4.226 10.252 1.00 61.25 99 GLY A O 1
ATOM 744 N N . ASP A 1 100 ? -9.788 -3.363 10.506 1.00 64.62 100 ASP A N 1
ATOM 745 C CA . ASP A 1 100 ? -10.307 -4.283 11.520 1.00 64.62 100 ASP A CA 1
ATOM 746 C C . ASP A 1 100 ? -10.896 -5.595 10.993 1.00 64.62 100 ASP A C 1
ATOM 748 O O . ASP A 1 100 ? -11.296 -6.423 11.802 1.00 64.62 100 ASP A O 1
ATOM 752 N N . ALA A 1 101 ? -11.039 -5.820 9.685 1.00 53.72 101 ALA A N 1
ATOM 753 C CA . ALA A 1 101 ? -11.682 -7.056 9.216 1.00 53.72 101 ALA A CA 1
ATOM 754 C C . ALA A 1 101 ? -10.841 -8.295 9.583 1.00 53.72 101 ALA A C 1
ATOM 756 O O . ALA A 1 101 ? -11.350 -9.242 10.185 1.00 53.72 101 ALA A O 1
ATOM 757 N N . LEU A 1 102 ? -9.532 -8.231 9.313 1.00 54.62 102 LEU A N 1
ATOM 758 C CA . LEU A 1 102 ? -8.562 -9.240 9.743 1.00 54.62 102 LEU A CA 1
ATOM 759 C C . LEU A 1 102 ? -8.319 -9.180 11.255 1.00 54.62 102 LEU A C 1
ATOM 761 O O . LEU A 1 102 ? -8.206 -10.224 11.886 1.00 54.62 102 LEU A O 1
ATOM 765 N N . GLY A 1 103 ? -8.327 -7.981 11.851 1.00 62.25 103 GLY A N 1
ATOM 766 C CA . GLY A 1 103 ? -8.240 -7.805 13.303 1.00 62.25 103 GLY A CA 1
ATOM 767 C C . GLY A 1 103 ? -9.372 -8.516 14.048 1.00 62.25 103 GLY A C 1
ATOM 768 O O . GLY A 1 103 ? -9.108 -9.270 14.972 1.00 62.25 103 GLY A O 1
ATOM 769 N N . ARG A 1 104 ? -10.625 -8.374 13.601 1.00 59.25 104 ARG A N 1
ATOM 770 C CA . ARG A 1 104 ? -11.801 -9.047 14.179 1.00 59.25 104 ARG A CA 1
ATOM 771 C C . ARG A 1 104 ? -11.815 -10.540 13.910 1.00 59.25 104 ARG A C 1
ATOM 773 O O . ARG A 1 104 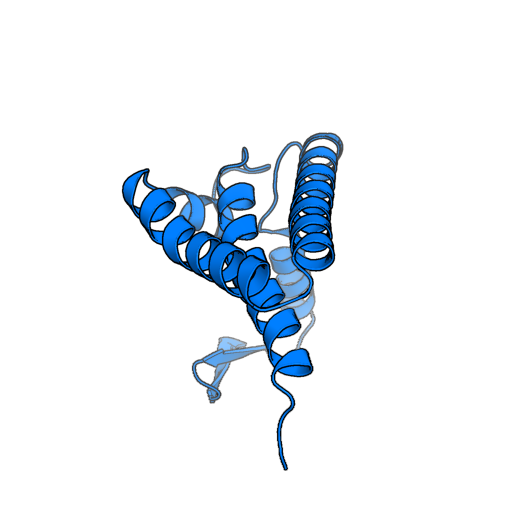? -12.257 -11.285 14.778 1.00 59.25 104 ARG A O 1
ATOM 780 N N . ALA A 1 105 ? -11.355 -10.978 12.739 1.00 57.25 105 ALA A N 1
ATOM 781 C CA . ALA A 1 105 ? -11.158 -12.398 12.474 1.00 57.25 105 ALA A CA 1
ATOM 782 C C . ALA A 1 105 ? -10.132 -12.982 13.460 1.00 57.25 105 ALA A C 1
ATOM 784 O O . ALA A 1 105 ? -10.454 -13.927 14.177 1.00 57.25 105 ALA A O 1
ATOM 785 N N . ASN A 1 106 ? -8.965 -12.344 13.598 1.00 70.31 106 ASN A N 1
ATOM 786 C CA . ASN A 1 106 ? -7.945 -12.725 14.575 1.00 70.31 106 ASN A CA 1
ATOM 787 C C . ASN A 1 106 ? -8.469 -12.675 16.011 1.00 70.31 106 ASN A C 1
ATOM 789 O O . ASN A 1 106 ? -8.204 -13.589 16.776 1.00 70.31 106 ASN A O 1
ATOM 793 N N . GLN A 1 107 ? -9.242 -11.655 16.384 1.00 76.56 107 GLN A N 1
ATOM 794 C CA . GLN A 1 107 ? -9.769 -11.505 17.739 1.00 76.56 107 GLN A CA 1
ATOM 795 C C . GLN A 1 107 ? -10.805 -12.589 18.065 1.00 76.56 107 GLN A C 1
ATOM 797 O O . GLN A 1 107 ? -10.764 -13.166 19.146 1.00 76.56 107 GLN A O 1
ATOM 802 N N . ARG A 1 108 ? -11.695 -12.931 17.121 1.00 78.62 108 ARG A N 1
ATOM 803 C CA . ARG A 1 108 ? -12.647 -14.047 17.279 1.00 78.62 108 ARG A CA 1
ATOM 804 C C . ARG A 1 108 ? -11.933 -15.389 17.415 1.00 78.62 108 ARG A C 1
ATOM 806 O O . ARG A 1 108 ? -12.289 -16.170 18.293 1.00 78.62 108 ARG A O 1
ATOM 813 N N . LEU A 1 109 ? -10.918 -15.625 16.586 1.00 77.31 109 LEU A N 1
ATOM 814 C CA . LEU A 1 109 ? -10.098 -16.834 16.657 1.00 77.31 109 LEU A CA 1
ATOM 815 C C . LEU A 1 109 ? -9.312 -16.897 17.973 1.00 77.31 109 LEU A C 1
ATOM 817 O O . LEU A 1 109 ? -9.319 -17.928 18.627 1.00 77.31 109 LEU A O 1
ATOM 821 N N . ALA A 1 110 ? -8.716 -15.790 18.420 1.00 80.25 110 ALA A N 1
ATOM 822 C CA . ALA A 1 110 ? -7.976 -15.702 19.681 1.00 80.25 110 ALA A CA 1
ATOM 823 C C . ALA A 1 110 ? -8.860 -15.924 20.922 1.00 80.25 110 ALA A C 1
ATOM 825 O O . ALA A 1 110 ? -8.409 -16.482 21.924 1.00 80.25 110 ALA A O 1
ATOM 826 N N . VAL A 1 111 ? -10.131 -15.510 20.877 1.00 86.12 111 VAL A N 1
ATOM 827 C CA . VAL A 1 111 ? -11.095 -15.798 21.951 1.00 86.12 111 VAL A CA 1
ATOM 828 C C . VAL A 1 111 ? -11.374 -17.300 22.043 1.00 86.12 111 VAL A C 1
ATOM 830 O O . VAL A 1 111 ? -11.385 -17.830 23.152 1.00 86.12 111 VAL A O 1
ATOM 833 N N . GLN A 1 112 ? -11.540 -17.981 20.904 1.00 85.56 112 GLN A N 1
ATOM 834 C CA . GLN A 1 112 ? -11.796 -19.427 20.839 1.00 85.56 112 GLN A CA 1
ATOM 835 C C . GLN A 1 112 ? -10.542 -20.282 21.067 1.00 85.56 112 GLN A C 1
ATOM 837 O O . GLN A 1 112 ? -10.647 -21.407 21.547 1.00 85.56 112 GLN A O 1
ATOM 842 N N . ALA A 1 113 ? -9.362 -19.764 20.732 1.00 82.62 113 ALA A N 1
ATOM 843 C CA . AL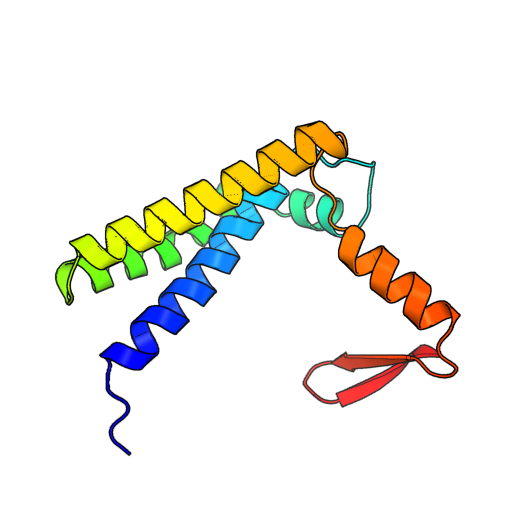A A 1 113 ? -8.107 -20.470 20.912 1.00 82.62 113 ALA A CA 1
ATOM 844 C C . ALA A 1 113 ? -7.773 -20.619 22.403 1.00 82.62 113 ALA A C 1
ATOM 846 O O . ALA A 1 113 ? -7.895 -19.667 23.184 1.00 82.62 113 ALA A O 1
ATOM 847 N N . GLY A 1 114 ? -7.326 -21.818 22.785 1.00 88.62 114 GLY A N 1
ATOM 848 C CA . GLY A 1 114 ? -6.791 -22.085 24.122 1.00 88.62 114 GLY A CA 1
ATOM 849 C C . GLY A 1 114 ? -5.438 -21.413 24.367 1.00 88.62 114 GLY A C 1
ATOM 850 O O . GLY A 1 114 ? -5.109 -21.141 25.513 1.00 88.62 114 GLY A O 1
ATOM 851 N N . GLU A 1 115 ? -4.699 -21.102 23.298 1.00 87.38 115 GLU A N 1
ATOM 852 C CA . GLU A 1 115 ? -3.388 -20.455 23.343 1.00 87.38 115 GLU A CA 1
ATOM 853 C C . GLU A 1 115 ? -3.215 -19.505 22.148 1.00 87.38 115 GLU A C 1
ATOM 855 O O . GLU A 1 115 ? -3.676 -19.793 21.040 1.00 87.38 115 GLU A O 1
ATOM 860 N N . VAL A 1 116 ? -2.563 -18.361 22.365 1.00 85.88 116 VAL A N 1
ATOM 861 C CA . VAL A 1 116 ? -2.273 -17.355 21.335 1.00 85.88 116 VAL A CA 1
ATOM 862 C C . VAL A 1 116 ? -0.790 -17.016 21.365 1.00 85.88 116 VAL A C 1
ATOM 864 O O . VAL A 1 116 ? -0.273 -16.511 22.361 1.00 85.88 116 VAL A O 1
ATOM 867 N N . L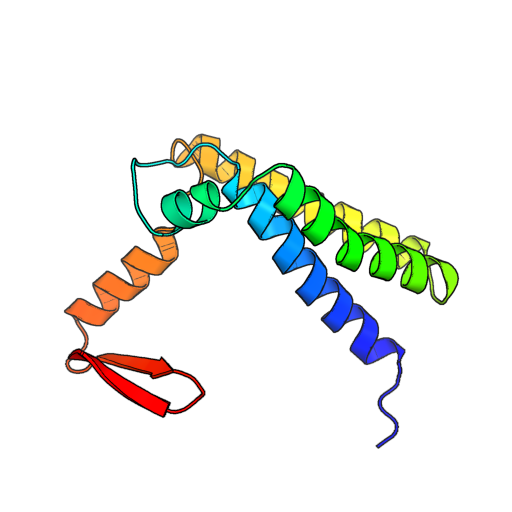EU A 1 117 ? -0.119 -17.243 20.236 1.00 87.56 117 LEU A N 1
ATOM 868 C CA . LEU A 1 117 ? 1.287 -16.906 20.034 1.00 87.56 117 LEU A CA 1
ATOM 869 C C . LEU A 1 117 ? 1.413 -15.669 19.141 1.00 87.56 117 LEU A C 1
ATOM 871 O O . LEU A 1 117 ? 0.752 -15.560 18.107 1.00 87.56 117 LEU A O 1
ATOM 875 N N . PHE A 1 118 ? 2.303 -14.758 19.513 1.00 87.00 118 PHE A N 1
ATOM 876 C CA . PHE A 1 118 ? 2.677 -13.592 18.728 1.00 87.00 118 PHE A CA 1
ATOM 877 C C . PHE A 1 118 ? 4.136 -13.707 18.296 1.00 87.00 118 PHE A C 1
ATOM 879 O O . PHE A 1 118 ? 5.031 -13.828 19.126 1.00 87.00 118 PHE A O 1
ATOM 886 N N . MET A 1 119 ? 4.378 -13.700 16.987 1.00 85.62 119 MET A N 1
ATOM 887 C CA . MET A 1 119 ? 5.720 -13.865 16.428 1.00 85.62 119 MET A CA 1
ATOM 888 C C . MET A 1 119 ? 6.423 -12.516 16.299 1.00 85.62 119 MET A C 1
ATOM 890 O O . MET A 1 119 ? 5.979 -11.654 15.540 1.00 85.62 119 MET A O 1
ATOM 894 N N . VAL A 1 120 ? 7.560 -12.361 16.978 1.00 80.38 120 VAL A N 1
ATOM 895 C CA . VAL A 1 120 ? 8.436 -11.186 16.860 1.00 80.38 120 VAL A CA 1
ATOM 896 C C . VAL A 1 120 ? 9.822 -11.654 16.446 1.00 80.38 120 VAL A C 1
ATOM 898 O O . VAL A 1 120 ? 10.442 -12.448 17.143 1.00 80.38 120 VAL A O 1
ATOM 901 N N . ALA A 1 121 ? 10.302 -11.198 15.285 1.00 81.06 121 ALA A N 1
ATOM 902 C CA . ALA A 1 121 ? 11.601 -11.598 14.728 1.00 81.06 121 ALA A CA 1
ATOM 903 C C . ALA A 1 121 ? 11.813 -13.130 14.641 1.00 81.06 121 ALA A C 1
ATOM 905 O O . ALA A 1 121 ? 12.930 -13.620 14.762 1.00 81.06 121 ALA A O 1
ATOM 906 N N . GLY A 1 122 ? 10.733 -13.893 14.432 1.00 75.56 122 GLY A N 1
ATOM 907 C CA . GLY A 1 122 ? 10.778 -15.358 14.365 1.00 75.56 122 GLY A CA 1
ATOM 908 C C . GLY A 1 122 ? 10.696 -16.075 15.717 1.00 75.56 122 GLY A C 1
ATOM 909 O O . GLY A 1 122 ? 10.660 -17.302 15.732 1.00 75.56 122 GLY A O 1
ATOM 910 N N . LEU A 1 123 ? 10.630 -15.345 16.834 1.00 79.31 123 LEU A N 1
ATOM 911 C CA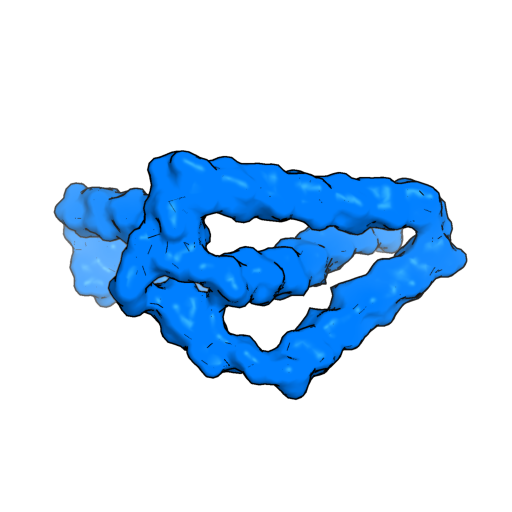 . LEU A 1 123 ? 10.458 -15.912 18.170 1.00 79.31 123 LEU A CA 1
ATOM 912 C C . LEU A 1 123 ? 8.976 -15.889 18.580 1.00 79.31 123 LEU A C 1
ATOM 914 O O . LEU A 1 123 ? 8.348 -14.825 18.504 1.00 79.31 123 LEU A O 1
ATOM 918 N N . PRO A 1 124 ? 8.406 -17.027 19.019 1.00 85.12 124 PRO A N 1
ATOM 919 C CA . PRO A 1 124 ? 7.032 -17.076 19.496 1.00 85.12 124 PRO A CA 1
ATOM 920 C C . PRO A 1 124 ? 6.946 -16.537 20.928 1.00 85.12 124 PRO A C 1
ATOM 922 O O . PRO A 1 124 ? 7.580 -17.058 21.843 1.00 85.12 124 PRO A O 1
ATOM 925 N N . LEU A 1 125 ? 6.125 -15.509 21.132 1.00 88.31 125 LEU A N 1
ATOM 926 C CA . LEU A 1 125 ? 5.755 -14.994 22.448 1.00 88.31 125 LEU A CA 1
ATOM 927 C C . LEU A 1 125 ? 4.334 -15.434 22.781 1.00 88.31 125 LEU A C 1
ATOM 929 O O . LEU A 1 125 ? 3.399 -15.140 22.038 1.00 88.31 125 LEU A O 1
ATOM 933 N N . LYS A 1 126 ? 4.159 -16.125 23.906 1.00 88.19 126 LYS A N 1
ATOM 934 C CA . LYS A 1 126 ? 2.834 -16.520 24.384 1.00 88.19 126 LYS A CA 1
ATOM 935 C C . LYS A 1 126 ? 2.105 -15.316 24.976 1.00 88.19 126 LYS A C 1
ATOM 937 O O . LYS A 1 126 ? 2.637 -14.647 25.858 1.00 88.19 126 LYS A O 1
ATOM 942 N N . LEU A 1 127 ? 0.898 -15.048 24.483 1.00 83.81 127 LEU A N 1
ATOM 943 C CA . LEU A 1 127 ? 0.033 -13.954 24.940 1.00 83.81 127 LEU A CA 1
ATOM 944 C C . LEU A 1 127 ? -1.173 -14.439 25.756 1.00 83.81 127 LEU A C 1
ATOM 946 O O . LEU A 1 127 ? -1.661 -13.707 26.613 1.00 83.81 127 LEU A O 1
ATOM 950 N N . LYS A 1 128 ? -1.664 -15.645 25.466 1.00 77.88 128 LYS A N 1
ATOM 951 C CA . LYS A 1 128 ? -2.763 -16.342 26.145 1.00 77.88 128 LYS A CA 1
ATOM 952 C C . LYS A 1 128 ? -2.445 -17.826 26.112 1.00 77.88 128 LYS A C 1
ATOM 954 O O . LYS A 1 128 ? -1.909 -18.242 25.064 1.00 77.88 128 LYS A O 1
#

Radius of gyration: 18.27 Å; chains: 1; bounding box: 42×37×48 Å

pLDDT: mean 83.73, std 11.18, range [43.44, 96.5]

Secondary structure (DSSP, 8-state):
----HHHHHHHHHHHHHHHHHHHHHHTSPBSSSSSHHHHHHHT--HHHHHHHHHHHHHHHHHHHHHTTHHHHHHHHHHHHHHHHHHHHHHHHHHSSB-SHHHHHHHHHHHHH-S--EEEETTEEEE--